Protein AF-A0A3B0MVR4-F1 (afdb_monomer)

Organism: NCBI:txid254356

Sequence (75 aa):
MFFYTDTADAPWTVVKSKDKKRARLECMKHFLSTLDYPDKDPEIARAPDPLIVGRARHMVLSGAELGHVMGASAG

Foldseek 3Di:
DQVVPQDPVDHDKAFACPPVVLSVQLVVLCVQLPDDDPPRDCVRNDHGDCVGIDTCVVVVPVDDDPPPPPPDPDD

InterPro domains:
  IPR022488 Polyphosphate kinase-2-related [PF03976] (1-41)
  IPR027417 P-loop containing nucleoside triphosphate hydrolase [G3DSA:3.40.50.300] (1-63)

Secondary structure (DSSP, 8-state):
-HHHH--SSSPPEEE--SSHHHHHHHHHHHHHHHS--TT--TTTSPPPPTTTEEEHHHHTTSSS-TTTSS-----

Solvent-accessible surface area (backbone atoms only — not comparable to full-atom values): 4774 Å² total; per-residue (Å²): 100,64,89,84,59,52,39,93,93,54,60,48,75,42,69,52,54,92,52,56,70,58,30,53,54,37,52,51,19,45,55,51,44,71,54,90,63,87,91,68,52,70,87,73,38,32,79,42,57,71,94,42,41,44,46,42,78,62,57,59,69,70,62,79,64,72,80,78,74,56,76,74,77,83,126

pLDDT: mean 83.15, std 19.54, range [33.81, 97.94]

Nearest PDB structures (foldseek):
  5llb-assembly1_A  TM=9.895E-01  e=1.340E-04  Francisella tularensis subsp. tularensis SCHU S4
  4yeg-assembly3_C  TM=9.281E-01  e=1.015E-04  Francisella tularensis
  5llf-assembly2_C  TM=9.843E-01  e=2.031E-04  Francisella tularensis subsp. tularensis SCHU S4
  4yeg-assembly1_A  TM=9.321E-01  e=2.031E-04  Francisella tularensis
  3czq-assembly1_A  TM=9.532E-01  e=3.956E-02  Sinorhizobium meliloti 1021

Mean predicted aligned error: 7.67 Å

Structure (mmCIF, N/CA/C/O backbone):
data_AF-A0A3B0MVR4-F1
#
_entry.id   AF-A0A3B0MVR4-F1
#
loop_
_atom_site.group_PDB
_atom_site.id
_atom_site.type_symbol
_atom_site.label_atom_id
_atom_site.label_alt_id
_atom_site.label_comp_id
_atom_site.label_asym_id
_atom_site.label_entity_id
_atom_site.label_seq_id
_atom_site.pdbx_PDB_ins_code
_atom_site.Cartn_x
_atom_site.Cartn_y
_atom_site.Cartn_z
_atom_site.occupancy
_atom_site.B_iso_or_equiv
_atom_site.auth_seq_id
_atom_site.auth_comp_id
_atom_site.auth_asym_id
_atom_site.auth_atom_id
_atom_site.pdbx_PDB_model_num
ATOM 1 N N . MET A 1 1 ? 14.928 2.350 -14.755 1.00 83.19 1 MET A N 1
ATOM 2 C CA . MET A 1 1 ? 14.395 1.297 -13.859 1.00 83.19 1 MET A CA 1
ATOM 3 C C . MET A 1 1 ? 12.894 1.108 -14.066 1.00 83.19 1 MET A C 1
ATOM 5 O O . MET A 1 1 ? 12.543 0.170 -14.762 1.00 83.19 1 MET A O 1
ATOM 9 N N . PHE A 1 2 ? 12.032 2.016 -13.583 1.00 85.12 2 PHE A N 1
ATOM 10 C CA . PHE A 1 2 ? 10.564 1.856 -13.631 1.00 85.12 2 PHE A CA 1
ATOM 11 C C . PHE A 1 2 ? 9.995 1.541 -15.018 1.00 85.12 2 PHE A C 1
ATOM 13 O O . PHE A 1 2 ? 9.145 0.673 -15.132 1.00 85.12 2 PHE A O 1
ATOM 20 N N . PHE A 1 3 ? 10.511 2.179 -16.071 1.00 82.25 3 PHE A N 1
ATOM 21 C CA . PHE A 1 3 ? 10.049 1.943 -17.443 1.00 82.25 3 PHE A CA 1
ATOM 22 C C . PHE A 1 3 ? 10.123 0.471 -17.884 1.00 82.25 3 PHE A C 1
ATOM 24 O O . PHE A 1 3 ? 9.271 0.013 -18.631 1.00 82.25 3 PHE A O 1
ATOM 31 N N . TYR A 1 4 ? 11.131 -0.270 -17.417 1.00 85.94 4 TYR A N 1
ATOM 32 C CA . TYR A 1 4 ? 11.372 -1.647 -17.852 1.00 85.94 4 TYR A CA 1
ATOM 33 C C . TYR A 1 4 ? 10.784 -2.693 -16.903 1.00 85.94 4 TYR A C 1
ATOM 35 O O . TYR A 1 4 ? 10.658 -3.849 -17.291 1.00 85.94 4 TYR A O 1
ATOM 43 N N . THR A 1 5 ? 10.472 -2.319 -15.658 1.00 89.56 5 THR A N 1
ATOM 44 C CA . THR A 1 5 ? 10.103 -3.280 -14.605 1.00 89.56 5 THR A CA 1
ATOM 45 C C . THR A 1 5 ? 8.773 -2.983 -13.908 1.00 89.56 5 THR A C 1
ATOM 47 O O . THR A 1 5 ? 8.361 -3.781 -13.074 1.00 89.56 5 THR A O 1
ATOM 50 N N . ASP A 1 6 ? 8.078 -1.884 -14.233 1.00 89.19 6 ASP A N 1
ATOM 51 C CA . ASP A 1 6 ? 6.685 -1.637 -13.819 1.00 89.19 6 ASP A CA 1
ATOM 52 C C . ASP A 1 6 ? 5.728 -2.388 -14.747 1.00 89.19 6 ASP A C 1
ATOM 54 O O . ASP A 1 6 ? 5.459 -1.960 -15.867 1.00 89.19 6 ASP A O 1
ATOM 58 N N . THR A 1 7 ? 5.238 -3.538 -14.284 1.00 91.06 7 THR A N 1
ATOM 59 C CA . THR A 1 7 ? 4.335 -4.413 -15.047 1.00 91.06 7 THR A CA 1
ATOM 60 C C . THR A 1 7 ? 2.982 -4.542 -14.352 1.00 91.06 7 THR A C 1
ATOM 62 O O . THR A 1 7 ? 2.834 -4.174 -13.190 1.00 91.06 7 THR A O 1
ATOM 65 N N . ALA A 1 8 ? 1.963 -5.045 -15.053 1.00 90.06 8 ALA A N 1
ATOM 66 C CA . ALA A 1 8 ? 0.647 -5.258 -14.448 1.00 90.06 8 ALA A CA 1
ATOM 67 C C . ALA A 1 8 ? 0.689 -6.297 -13.313 1.00 90.06 8 ALA A C 1
ATOM 69 O O . ALA A 1 8 ? 0.023 -6.102 -12.296 1.00 90.06 8 ALA A O 1
ATOM 70 N N . ASP A 1 9 ? 1.512 -7.336 -13.477 1.00 92.81 9 ASP A N 1
ATOM 71 C CA . ASP A 1 9 ? 1.645 -8.443 -12.525 1.00 92.81 9 ASP A CA 1
ATOM 72 C C . ASP A 1 9 ? 2.531 -8.077 -11.325 1.00 92.81 9 ASP A C 1
ATOM 74 O O . ASP A 1 9 ? 2.263 -8.490 -10.199 1.00 92.81 9 ASP A O 1
ATOM 78 N N . ALA A 1 10 ? 3.566 -7.259 -11.547 1.00 92.19 10 ALA A N 1
ATOM 79 C CA . ALA A 1 10 ? 4.476 -6.764 -10.513 1.00 92.19 10 ALA A CA 1
ATOM 80 C C . ALA A 1 10 ? 4.651 -5.239 -10.625 1.00 92.19 10 ALA A C 1
ATOM 82 O O . ALA A 1 10 ? 5.678 -4.749 -11.108 1.00 92.19 10 ALA A O 1
ATOM 83 N N . PRO A 1 11 ? 3.636 -4.465 -10.220 1.00 92.81 11 PRO A N 1
ATOM 84 C CA . PRO A 1 11 ? 3.651 -3.025 -10.396 1.00 92.81 11 PRO A CA 1
ATOM 85 C C . PRO A 1 11 ? 4.472 -2.314 -9.317 1.00 92.81 11 PRO A C 1
ATOM 87 O O . PRO A 1 11 ? 4.428 -2.664 -8.137 1.00 92.81 11 PRO A O 1
ATOM 90 N N . TRP A 1 12 ? 5.145 -1.232 -9.699 1.00 93.88 12 TRP A N 1
ATOM 91 C CA . TRP A 1 12 ? 5.889 -0.386 -8.773 1.00 93.88 12 TRP A CA 1
ATOM 92 C C . TRP A 1 12 ? 4.978 0.608 -8.051 1.00 93.88 12 TRP A C 1
ATOM 94 O O . TRP A 1 12 ? 4.290 1.439 -8.661 1.00 93.88 12 TRP A O 1
ATOM 104 N N . THR A 1 13 ? 5.058 0.577 -6.723 1.00 93.62 13 THR A N 1
ATOM 105 C CA . THR A 1 13 ? 4.462 1.576 -5.834 1.00 93.62 13 THR A CA 1
ATOM 106 C C . THR A 1 13 ? 5.550 2.508 -5.300 1.00 93.62 13 THR A C 1
ATOM 108 O O . THR A 1 13 ? 6.547 2.068 -4.733 1.00 93.62 13 THR A O 1
ATOM 111 N N . VAL A 1 14 ? 5.355 3.811 -5.479 1.00 94.31 14 VAL A N 1
ATOM 112 C CA . VAL A 1 14 ? 6.239 4.881 -5.009 1.00 94.31 14 VAL A CA 1
ATOM 113 C C . VAL A 1 14 ? 5.681 5.464 -3.715 1.00 94.31 14 VAL A C 1
ATOM 115 O O . VAL A 1 14 ? 4.478 5.701 -3.608 1.00 94.31 14 VAL A O 1
ATOM 118 N N . VAL A 1 15 ? 6.563 5.717 -2.74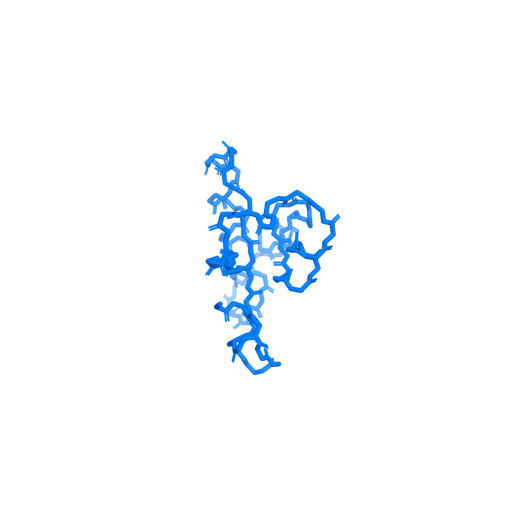2 1.00 94.88 15 VAL A N 1
ATOM 119 C CA . VAL A 1 15 ? 6.230 6.324 -1.445 1.00 94.88 15 VAL A CA 1
ATOM 120 C C . VAL A 1 15 ? 7.070 7.583 -1.241 1.00 94.88 15 VAL A C 1
ATOM 122 O O . VAL A 1 15 ? 8.292 7.509 -1.103 1.00 94.88 15 VAL A O 1
ATOM 125 N N . LYS A 1 16 ? 6.428 8.753 -1.179 1.00 92.56 16 LYS A N 1
ATOM 126 C CA . LYS A 1 16 ? 7.114 10.018 -0.877 1.00 92.56 16 LYS A CA 1
ATOM 127 C C . LYS A 1 16 ? 7.571 10.031 0.579 1.00 92.56 16 LYS A C 1
ATOM 129 O O . LYS A 1 16 ? 6.762 9.892 1.491 1.00 92.56 16 LYS A O 1
ATOM 134 N N . SER A 1 17 ? 8.866 10.242 0.803 1.00 94.38 17 SER A N 1
ATOM 135 C CA . SER A 1 17 ? 9.506 9.994 2.105 1.00 94.38 17 SER A CA 1
ATOM 136 C C . SER A 1 17 ? 10.046 11.233 2.828 1.00 94.38 17 SER A C 1
ATOM 138 O O . SER A 1 17 ? 10.721 11.093 3.850 1.00 94.38 17 SER A O 1
ATOM 140 N N . LYS A 1 18 ? 9.719 12.448 2.353 1.00 94.44 18 LYS A N 1
ATOM 141 C CA . LYS A 1 18 ? 10.128 13.711 3.002 1.00 94.44 18 LYS A CA 1
ATOM 142 C C . LYS A 1 18 ? 9.688 13.762 4.470 1.00 94.44 18 LYS A C 1
ATOM 144 O O . LYS A 1 18 ? 10.494 14.082 5.340 1.00 94.44 18 LYS A O 1
ATOM 149 N N . ASP A 1 19 ? 8.440 13.385 4.750 1.00 96.38 19 ASP A N 1
ATOM 150 C CA . ASP A 1 19 ? 7.994 13.058 6.106 1.00 96.38 19 ASP A CA 1
ATOM 151 C C . ASP A 1 19 ? 8.150 11.552 6.336 1.00 96.38 19 ASP A C 1
ATOM 153 O O . ASP A 1 19 ? 7.314 10.743 5.928 1.00 96.38 19 ASP A O 1
ATOM 157 N N . LYS A 1 20 ? 9.236 11.172 7.014 1.00 97.06 20 LYS A N 1
ATOM 158 C CA . LYS A 1 20 ? 9.571 9.765 7.266 1.00 97.06 20 LYS A CA 1
ATOM 159 C C . LYS A 1 20 ? 8.527 9.045 8.120 1.00 97.06 20 LYS A C 1
ATOM 161 O O . LYS A 1 20 ? 8.322 7.849 7.924 1.00 97.06 20 LYS A O 1
ATOM 166 N N . LYS A 1 21 ? 7.899 9.727 9.088 1.00 97.62 21 LYS A N 1
ATOM 167 C CA . LYS A 1 21 ? 6.909 9.091 9.973 1.00 97.62 21 LYS A CA 1
ATOM 168 C C . LYS A 1 21 ? 5.657 8.762 9.175 1.00 97.62 21 LYS A C 1
ATOM 170 O O . LYS A 1 21 ? 5.200 7.620 9.203 1.00 97.62 21 LYS A O 1
ATOM 175 N N . ARG A 1 22 ? 5.164 9.734 8.408 1.00 97.06 22 ARG A N 1
ATOM 176 C CA . ARG A 1 22 ? 3.989 9.547 7.558 1.00 97.06 22 ARG A CA 1
ATOM 177 C C . ARG A 1 22 ? 4.253 8.517 6.459 1.00 97.06 22 ARG A C 1
ATOM 179 O O . ARG A 1 22 ? 3.450 7.611 6.293 1.00 97.06 22 ARG A O 1
ATOM 186 N N . ALA A 1 23 ? 5.415 8.556 5.809 1.00 97.12 23 ALA A N 1
ATOM 187 C CA . ALA A 1 23 ? 5.788 7.587 4.775 1.00 97.12 23 ALA A CA 1
ATOM 188 C C . ALA A 1 23 ? 5.767 6.130 5.262 1.00 97.12 23 ALA A C 1
ATOM 190 O O . ALA A 1 23 ? 5.277 5.251 4.558 1.00 97.12 23 ALA A O 1
ATOM 191 N N . ARG A 1 24 ? 6.258 5.864 6.480 1.00 97.94 24 ARG A N 1
ATOM 192 C CA . ARG A 1 24 ? 6.224 4.516 7.073 1.00 97.94 24 ARG A CA 1
ATOM 193 C C . ARG A 1 24 ? 4.794 4.032 7.295 1.00 97.94 24 ARG A C 1
ATOM 195 O O . ARG A 1 24 ? 4.475 2.907 6.927 1.00 97.94 24 ARG A O 1
ATOM 202 N N . LEU A 1 25 ? 3.942 4.883 7.872 1.00 97.44 25 LEU A N 1
ATOM 203 C CA . LEU A 1 25 ? 2.538 4.547 8.120 1.00 97.44 25 LEU A CA 1
ATOM 204 C C . LEU A 1 25 ? 1.780 4.299 6.812 1.00 97.44 25 LEU A C 1
ATOM 206 O O . LEU A 1 25 ? 1.076 3.301 6.700 1.00 97.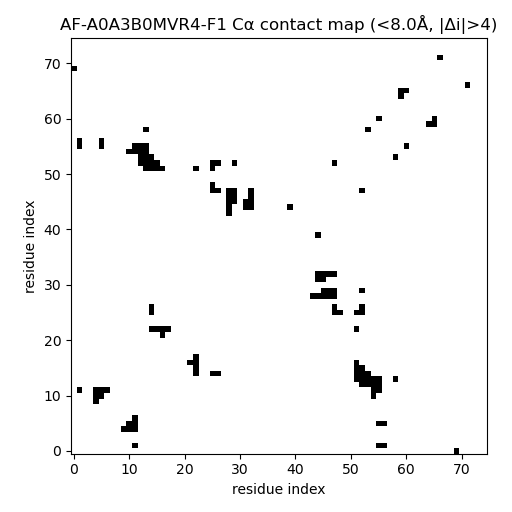44 25 LEU A O 1
ATOM 210 N N . GLU A 1 26 ? 1.953 5.164 5.814 1.00 97.56 26 GLU A N 1
ATOM 211 C CA . GLU A 1 26 ? 1.272 5.012 4.525 1.00 97.56 26 GLU A CA 1
ATOM 212 C C . GLU A 1 26 ? 1.782 3.798 3.731 1.00 97.56 26 GLU A C 1
ATOM 214 O O . GLU A 1 26 ? 0.991 3.111 3.090 1.00 97.56 26 GLU A O 1
ATOM 219 N N . CYS A 1 27 ? 3.072 3.463 3.836 1.00 97.06 27 CYS A N 1
ATOM 220 C CA . CYS A 1 27 ? 3.618 2.228 3.269 1.00 97.06 27 CYS A CA 1
ATOM 221 C C . CYS A 1 27 ? 2.951 0.981 3.878 1.00 97.06 27 CYS A C 1
ATOM 223 O O . CYS A 1 27 ? 2.474 0.115 3.146 1.00 97.06 27 CYS A O 1
ATOM 225 N N . MET A 1 28 ? 2.839 0.915 5.211 1.00 97.06 28 MET A N 1
ATOM 226 C CA . MET A 1 28 ? 2.162 -0.204 5.880 1.00 97.06 28 MET A CA 1
ATOM 227 C C . MET A 1 28 ? 0.681 -0.286 5.497 1.00 97.06 28 MET A C 1
ATOM 229 O O . MET A 1 28 ? 0.194 -1.371 5.196 1.00 97.06 28 MET A O 1
ATOM 233 N N . LYS A 1 29 ? -0.029 0.847 5.426 1.00 96.56 29 LYS A N 1
ATOM 234 C CA . LYS A 1 29 ? -1.429 0.882 4.970 1.00 96.56 29 LYS A CA 1
ATOM 235 C C . LYS A 1 29 ? -1.601 0.370 3.545 1.00 96.56 29 LYS A C 1
ATOM 237 O O . LYS A 1 29 ? -2.550 -0.360 3.279 1.00 96.56 29 LYS A O 1
ATOM 242 N N . HIS A 1 30 ? -0.694 0.709 2.627 1.00 96.06 30 H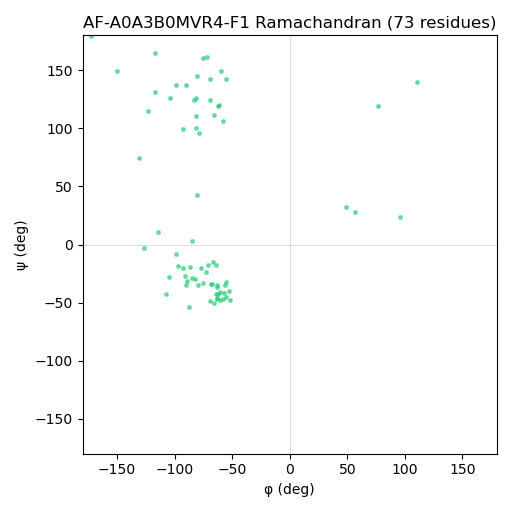IS A N 1
ATOM 243 C CA . HIS A 1 30 ? -0.732 0.176 1.264 1.00 96.06 30 HIS A CA 1
ATOM 244 C C . HIS A 1 30 ? -0.678 -1.355 1.253 1.00 96.06 30 HIS A C 1
ATOM 246 O O . HIS A 1 30 ? -1.490 -2.003 0.598 1.00 96.06 30 HIS A O 1
ATOM 252 N N . PHE A 1 31 ? 0.240 -1.933 2.025 1.00 94.88 31 PHE A N 1
ATOM 253 C CA . PHE A 1 31 ? 0.376 -3.381 2.120 1.00 94.88 31 PHE A CA 1
ATOM 254 C C . PHE A 1 31 ? -0.856 -4.032 2.768 1.00 94.88 31 PHE A C 1
ATOM 256 O O . PHE A 1 31 ? -1.462 -4.931 2.195 1.00 94.88 31 PHE A O 1
ATOM 263 N N . LEU A 1 32 ? -1.290 -3.528 3.926 1.00 96.69 32 LEU A N 1
ATOM 264 C CA . LEU A 1 32 ? -2.412 -4.104 4.676 1.00 96.69 32 LEU A CA 1
ATOM 265 C C . LEU A 1 32 ? -3.764 -3.944 3.959 1.00 96.69 32 LEU A C 1
ATOM 267 O O . LEU A 1 32 ? -4.614 -4.824 4.032 1.00 96.69 32 LEU A O 1
ATOM 271 N N . SER A 1 33 ? -3.984 -2.848 3.233 1.00 96.06 33 SER A N 1
ATOM 272 C CA . SER A 1 33 ? -5.252 -2.644 2.514 1.00 96.06 33 SER A CA 1
ATOM 273 C C . SER A 1 33 ? -5.410 -3.542 1.283 1.00 96.06 33 SER A C 1
ATOM 275 O O . SER A 1 33 ? -6.537 -3.809 0.873 1.00 96.06 33 SER A O 1
ATOM 277 N N . THR A 1 34 ? -4.307 -4.019 0.695 1.00 94.31 34 THR A N 1
ATOM 278 C CA . THR A 1 34 ? -4.322 -4.764 -0.578 1.00 94.3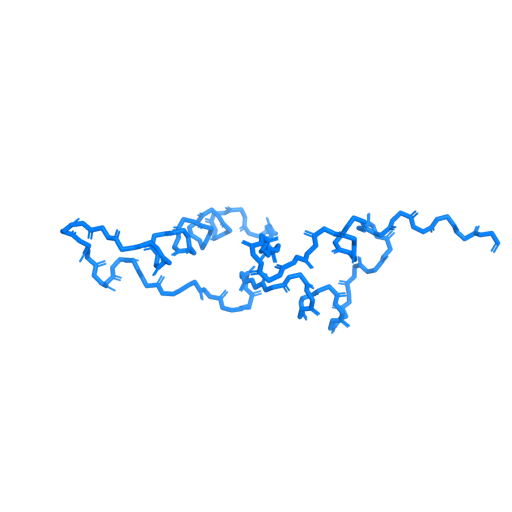1 34 THR A CA 1
ATOM 279 C C . THR A 1 34 ? -4.441 -6.275 -0.416 1.00 94.31 34 THR A C 1
ATOM 281 O O . THR A 1 34 ? -4.961 -6.934 -1.312 1.00 94.31 34 THR A O 1
ATOM 284 N N . LEU A 1 35 ? -3.990 -6.832 0.708 1.00 94.12 35 LEU A N 1
ATOM 285 C CA . LEU A 1 35 ? -4.053 -8.270 0.975 1.00 94.12 35 LEU A CA 1
ATOM 286 C C . LEU A 1 35 ? -5.348 -8.644 1.676 1.00 94.12 35 LEU A C 1
ATOM 288 O O . LEU A 1 35 ? -5.740 -7.961 2.614 1.00 94.12 35 LEU A O 1
ATOM 292 N N . ASP A 1 36 ? -5.984 -9.742 1.283 1.00 95.00 36 ASP A N 1
ATOM 293 C CA . ASP A 1 36 ? -7.082 -10.327 2.052 1.00 95.00 36 ASP A CA 1
ATOM 294 C C . ASP A 1 36 ? -6.525 -11.216 3.173 1.00 95.00 36 ASP A C 1
ATOM 296 O O . ASP A 1 36 ? -5.695 -12.089 2.917 1.00 95.00 36 ASP A O 1
ATOM 300 N N . TYR A 1 37 ? -6.918 -10.951 4.420 1.00 96.56 37 TYR A N 1
ATOM 301 C CA . TYR A 1 37 ? -6.431 -11.688 5.587 1.00 96.56 37 TYR A CA 1
ATOM 302 C C . TYR A 1 37 ? -7.491 -11.744 6.704 1.00 96.56 37 TYR A C 1
ATOM 304 O O . TYR A 1 37 ? -8.282 -10.802 6.827 1.00 96.56 37 TYR A O 1
ATOM 312 N N . PRO A 1 38 ? -7.521 -12.821 7.521 1.00 97.31 38 PRO A N 1
ATOM 313 C CA . PRO A 1 38 ? -8.474 -12.962 8.625 1.00 97.31 38 PRO A CA 1
ATOM 314 C C . PRO A 1 38 ? -8.347 -11.845 9.664 1.00 97.31 38 PRO A C 1
ATOM 316 O O . PRO A 1 38 ? -7.252 -11.336 9.893 1.00 97.31 38 PRO A O 1
ATOM 319 N N . ASP A 1 39 ? -9.459 -11.484 10.307 1.00 96.62 39 ASP A N 1
ATOM 320 C CA . ASP A 1 39 ? -9.511 -10.470 11.373 1.00 96.62 39 ASP A CA 1
ATOM 321 C C . ASP A 1 39 ? -8.966 -9.087 10.960 1.00 96.62 39 ASP A C 1
ATOM 323 O O . ASP A 1 39 ? -8.483 -8.305 11.783 1.00 96.62 39 ASP A O 1
ATOM 327 N N . LYS A 1 40 ? -9.044 -8.757 9.663 1.0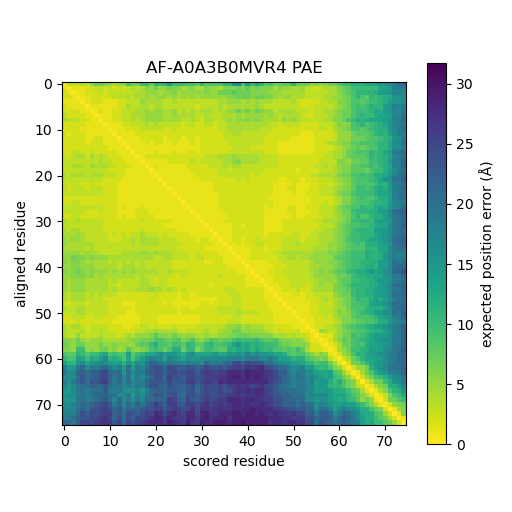0 96.50 40 LYS A N 1
ATOM 328 C CA . LYS A 1 40 ? -8.716 -7.422 9.158 1.00 96.50 40 LYS A CA 1
ATOM 329 C C . LYS A 1 40 ? -9.6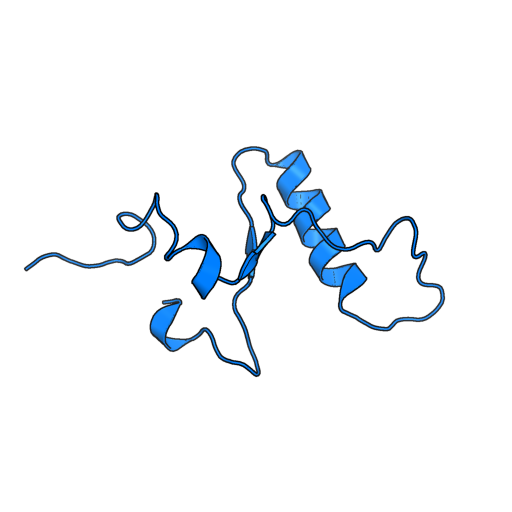42 -6.378 9.777 1.00 96.50 40 LYS A C 1
ATOM 331 O O . LYS A 1 40 ? -10.843 -6.378 9.525 1.00 96.50 40 LYS A O 1
ATOM 336 N N . ASP 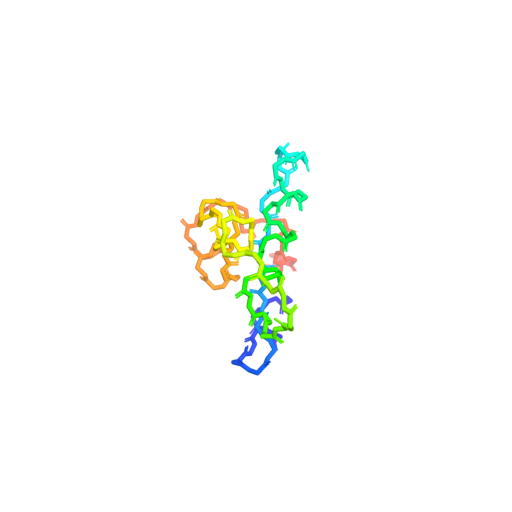A 1 41 ? -9.044 -5.425 10.482 1.00 96.56 41 ASP A N 1
ATOM 337 C CA . ASP A 1 41 ? -9.717 -4.210 10.930 1.00 96.56 41 ASP A CA 1
ATOM 338 C C . ASP A 1 41 ? -9.768 -3.167 9.786 1.00 96.56 41 ASP A C 1
ATOM 340 O O . ASP A 1 41 ? -8.720 -2.620 9.408 1.00 96.56 41 ASP A O 1
ATOM 344 N N . PRO A 1 42 ? -10.955 -2.867 9.217 1.00 93.44 42 PRO A N 1
ATOM 345 C CA . PRO A 1 42 ? -11.099 -1.914 8.118 1.00 93.44 42 PRO A CA 1
ATOM 346 C C . PRO A 1 42 ? -10.889 -0.449 8.536 1.00 93.44 42 PRO A C 1
ATOM 348 O O . PRO A 1 42 ? -10.640 0.393 7.670 1.00 93.44 42 PRO A O 1
ATOM 351 N N . GLU A 1 43 ? -10.948 -0.117 9.829 1.00 94.81 43 GLU A N 1
ATOM 352 C CA . GLU A 1 43 ? -10.675 1.240 10.319 1.00 94.81 43 GLU A CA 1
ATOM 353 C C . GLU A 1 43 ? -9.164 1.541 10.303 1.00 94.81 43 GLU A C 1
ATOM 355 O O . GLU A 1 43 ? -8.722 2.668 10.021 1.00 94.81 43 GLU A O 1
ATOM 360 N N . ILE A 1 44 ? -8.347 0.508 10.538 1.00 93.69 44 ILE A N 1
ATOM 361 C CA . ILE A 1 44 ? -6.883 0.588 10.522 1.00 93.69 44 ILE A CA 1
ATOM 362 C C . ILE A 1 44 ? -6.331 0.355 9.111 1.00 93.69 44 ILE A C 1
ATOM 364 O O . ILE A 1 44 ? -5.579 1.194 8.600 1.00 93.69 44 ILE A O 1
ATOM 368 N N . ALA A 1 45 ? -6.705 -0.754 8.464 1.00 95.31 45 ALA A N 1
ATOM 369 C CA . ALA A 1 45 ? -6.185 -1.210 7.169 1.00 95.31 45 ALA A CA 1
ATOM 370 C C . ALA A 1 45 ? -6.835 -0.496 5.969 1.00 95.31 45 ALA A C 1
ATOM 372 O O . ALA A 1 45 ? -7.173 -1.101 4.950 1.00 95.31 45 ALA A O 1
ATOM 373 N N . ARG A 1 46 ? -7.011 0.820 6.089 1.00 95.25 46 ARG A N 1
ATOM 374 C CA . ARG A 1 46 ? -7.573 1.673 5.041 1.00 95.25 46 ARG A CA 1
ATOM 375 C C . ARG A 1 46 ? -6.577 1.938 3.914 1.00 95.25 46 ARG A C 1
ATOM 377 O O . ARG A 1 46 ? -5.363 1.840 4.102 1.00 95.25 46 ARG A O 1
ATOM 384 N N . ALA A 1 47 ? -7.101 2.354 2.762 1.00 95.50 47 ALA A N 1
ATOM 385 C CA . ALA A 1 47 ? -6.281 2.794 1.639 1.00 95.50 47 ALA A CA 1
ATOM 386 C C . ALA A 1 47 ? -5.310 3.922 2.061 1.00 95.50 47 ALA A C 1
ATOM 388 O O . ALA A 1 47 ? -5.678 4.781 2.875 1.00 95.50 47 ALA A O 1
ATOM 389 N N . PRO A 1 48 ? -4.073 3.926 1.533 1.00 96.38 48 PRO A N 1
ATOM 390 C CA . PRO A 1 48 ? -3.095 4.955 1.851 1.00 96.38 48 PRO A CA 1
ATOM 391 C C . PRO A 1 48 ? -3.461 6.294 1.201 1.00 96.38 48 PRO A C 1
ATOM 393 O O . PRO A 1 48 ? -4.210 6.357 0.226 1.00 96.38 48 PRO A O 1
ATOM 396 N N . ASP A 1 49 ? -2.884 7.372 1.719 1.00 95.38 49 ASP A N 1
ATOM 397 C CA . ASP A 1 49 ? -3.021 8.712 1.159 1.00 95.38 49 ASP A CA 1
ATOM 398 C C . ASP A 1 49 ? -2.435 8.780 -0.271 1.00 95.38 49 ASP A C 1
ATOM 400 O O . ASP A 1 49 ? -1.220 8.589 -0.442 1.00 95.38 49 ASP A O 1
ATOM 404 N N . PRO A 1 50 ? -3.248 9.104 -1.298 1.00 93.19 50 PRO A N 1
ATOM 405 C CA . PRO A 1 50 ? -2.812 9.124 -2.695 1.00 93.19 50 PRO A CA 1
ATOM 406 C C . PRO A 1 50 ? -1.777 10.216 -3.005 1.00 93.19 50 PRO A C 1
ATOM 408 O O . PRO A 1 50 ? -1.121 10.165 -4.044 1.00 93.19 50 PRO A O 1
ATOM 411 N N . LEU A 1 51 ? -1.590 11.208 -2.125 1.00 91.94 51 LEU A N 1
ATOM 412 C CA . LEU A 1 51 ? -0.535 12.214 -2.276 1.00 91.94 51 LEU A CA 1
ATOM 413 C C . LEU A 1 51 ? 0.846 11.682 -1.878 1.00 91.94 51 LEU A C 1
ATOM 415 O O . LEU A 1 51 ? 1.857 12.262 -2.295 1.00 91.94 51 LEU A O 1
ATOM 419 N N . ILE A 1 52 ? 0.888 10.602 -1.089 1.00 93.56 52 ILE A N 1
ATOM 420 C CA . ILE A 1 52 ? 2.106 9.993 -0.537 1.00 93.56 52 ILE A CA 1
ATOM 421 C C . ILE A 1 52 ? 2.431 8.673 -1.220 1.00 93.56 52 ILE A C 1
ATOM 423 O O . ILE A 1 52 ? 3.601 8.448 -1.524 1.00 93.56 52 ILE A O 1
ATOM 427 N N . VAL A 1 53 ? 1.427 7.828 -1.459 1.00 95.38 53 VAL A N 1
ATOM 428 C CA . VAL A 1 53 ? 1.593 6.500 -2.058 1.00 95.38 53 VAL A CA 1
ATOM 429 C C . VAL A 1 53 ? 0.857 6.422 -3.386 1.00 95.38 53 VAL A C 1
ATOM 431 O O . VAL A 1 53 ? -0.320 6.763 -3.473 1.00 95.38 53 VAL A O 1
ATOM 434 N N . GLY A 1 54 ? 1.525 5.936 -4.429 1.00 92.56 54 GLY A N 1
ATOM 435 C CA . GLY A 1 54 ? 0.884 5.731 -5.725 1.00 92.56 54 GLY A CA 1
ATOM 436 C C . GLY A 1 54 ? 1.756 5.011 -6.738 1.00 92.56 54 GLY A C 1
ATOM 437 O O . GLY A 1 54 ? 2.885 4.621 -6.459 1.00 92.56 54 GLY A O 1
ATOM 438 N N . ARG A 1 55 ? 1.209 4.799 -7.936 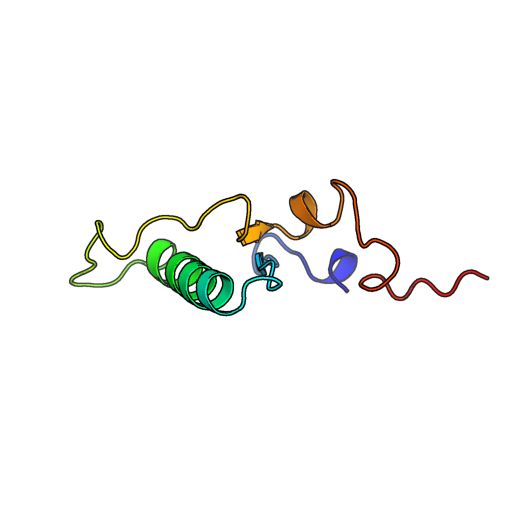1.00 89.88 55 ARG A N 1
ATOM 439 C CA . ARG A 1 55 ? 1.901 4.086 -9.017 1.00 89.88 55 ARG A CA 1
ATOM 440 C C . ARG A 1 55 ? 3.069 4.901 -9.559 1.00 89.88 55 ARG A C 1
ATOM 442 O O . ARG A 1 55 ? 2.920 6.106 -9.781 1.00 89.88 55 ARG A O 1
ATOM 449 N N . ALA A 1 56 ? 4.165 4.223 -9.894 1.00 84.12 56 ALA A N 1
ATOM 450 C CA . ALA A 1 56 ? 5.317 4.845 -10.545 1.00 84.12 56 ALA A CA 1
ATOM 451 C C . ALA A 1 56 ? 4.914 5.633 -11.801 1.00 84.12 56 ALA A C 1
ATOM 453 O O . ALA A 1 56 ? 5.233 6.816 -11.905 1.00 84.12 56 ALA A O 1
ATOM 454 N N . ARG A 1 57 ? 4.102 5.041 -12.689 1.00 78.06 57 ARG A N 1
ATOM 455 C CA . ARG A 1 57 ? 3.583 5.729 -13.886 1.00 78.06 57 ARG A CA 1
ATOM 456 C C . ARG A 1 57 ? 2.833 7.038 -13.611 1.00 78.06 57 ARG A C 1
ATOM 458 O O . ARG A 1 57 ? 2.880 7.935 -14.435 1.00 78.06 57 ARG A O 1
ATOM 465 N N . HIS A 1 58 ? 2.132 7.173 -12.486 1.00 74.81 58 HIS A N 1
ATOM 466 C CA . HIS A 1 58 ? 1.355 8.384 -12.202 1.00 74.81 58 HIS A CA 1
ATOM 467 C C . HIS A 1 58 ? 2.186 9.422 -11.452 1.00 74.81 58 HIS A C 1
ATOM 469 O O . HIS A 1 58 ? 2.012 10.607 -11.685 1.00 74.81 58 HIS A O 1
ATOM 475 N N . MET A 1 59 ? 3.087 8.989 -10.568 1.00 70.81 59 MET A N 1
ATOM 476 C CA . MET A 1 59 ? 3.846 9.898 -9.705 1.00 70.81 59 MET A CA 1
ATOM 477 C C . MET A 1 59 ? 5.158 10.381 -10.322 1.00 70.81 59 MET A C 1
ATOM 479 O O . MET A 1 59 ? 5.582 11.492 -10.031 1.00 70.81 59 MET A O 1
ATOM 483 N N . VAL A 1 60 ? 5.802 9.567 -11.162 1.00 65.56 60 VAL A N 1
ATOM 484 C CA . VAL A 1 60 ? 7.084 9.920 -11.795 1.00 65.56 60 VAL A CA 1
ATOM 485 C C . VAL A 1 60 ? 6.863 10.739 -13.072 1.00 65.56 60 VAL A C 1
ATOM 487 O O . VAL A 1 60 ? 7.690 11.580 -13.412 1.00 65.56 60 VAL A O 1
ATOM 490 N N . LEU A 1 61 ? 5.731 10.545 -13.761 1.00 58.12 61 LEU A N 1
ATOM 491 C CA . LEU A 1 61 ? 5.409 11.268 -14.998 1.00 58.12 61 LEU A CA 1
ATOM 492 C C . LEU A 1 61 ? 4.709 12.620 -14.755 1.00 58.12 61 LEU A C 1
ATOM 494 O O . LEU A 1 61 ? 4.735 13.468 -15.641 1.00 58.12 61 LEU A O 1
ATOM 498 N N . SER A 1 62 ? 4.111 12.860 -13.577 1.00 52.62 62 SER A N 1
ATOM 499 C CA . SER A 1 62 ? 3.292 14.060 -13.311 1.00 52.62 62 SER A CA 1
ATOM 500 C C . SER A 1 62 ? 4.064 15.312 -12.866 1.00 52.62 62 SER A C 1
ATOM 502 O O . SER A 1 62 ? 3.442 16.330 -12.577 1.00 52.62 62 SER A O 1
ATOM 504 N N . GLY A 1 63 ? 5.397 15.274 -12.813 1.00 52.19 63 GLY A N 1
ATOM 505 C CA . GLY A 1 63 ? 6.226 16.459 -12.573 1.00 52.19 63 GLY A CA 1
ATOM 506 C C . GLY A 1 63 ? 6.941 16.485 -11.218 1.00 52.19 63 GLY A C 1
ATOM 507 O O . GLY A 1 63 ? 6.367 16.164 -10.180 1.00 52.19 63 GLY A O 1
ATOM 508 N N . ALA A 1 64 ? 8.193 16.952 -11.286 1.00 46.56 64 ALA A N 1
ATOM 509 C CA . ALA A 1 64 ? 9.241 17.010 -10.261 1.00 46.56 64 ALA A CA 1
ATOM 510 C C . ALA A 1 64 ? 9.943 15.663 -9.975 1.00 46.56 64 ALA A C 1
ATOM 512 O O . ALA A 1 64 ? 9.331 14.714 -9.514 1.00 46.56 64 ALA A O 1
ATOM 513 N N . GLU A 1 65 ? 11.263 15.631 -10.205 1.00 48.81 65 GLU A N 1
ATOM 514 C CA . GLU A 1 65 ? 12.216 14.521 -9.959 1.00 48.81 65 GLU A CA 1
ATOM 515 C C . GLU A 1 65 ? 12.558 13.571 -11.128 1.00 48.81 65 GLU A C 1
ATOM 517 O O . GLU A 1 65 ? 13.106 12.487 -10.931 1.00 48.81 65 GLU A O 1
ATOM 522 N N . LEU A 1 66 ? 12.397 14.029 -12.373 1.00 47.00 66 LEU A N 1
ATOM 523 C CA . LEU A 1 66 ? 12.951 13.345 -13.557 1.00 47.00 66 LEU A CA 1
ATOM 524 C C . LEU A 1 66 ? 14.496 13.292 -13.596 1.00 47.00 66 LEU A C 1
ATOM 526 O O . LEU A 1 66 ? 15.052 12.465 -14.312 1.00 47.00 66 LEU A O 1
ATOM 530 N N . GLY A 1 67 ? 15.204 14.124 -12.821 1.00 46.03 67 GLY A N 1
ATOM 531 C CA . GLY A 1 67 ? 16.672 14.194 -12.863 1.00 46.03 67 GLY A CA 1
ATOM 532 C C . GLY A 1 67 ? 17.409 13.122 -12.051 1.00 46.03 67 GLY A C 1
ATOM 533 O O . GLY A 1 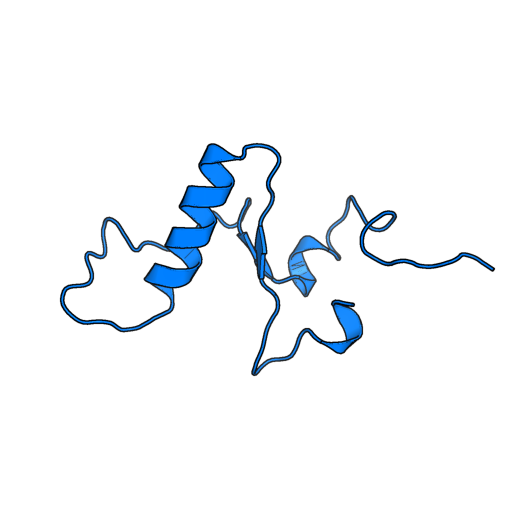67 ? 18.508 12.734 -12.426 1.00 46.03 67 GLY A O 1
ATOM 534 N N . HIS A 1 68 ? 16.827 12.626 -10.953 1.00 47.03 68 HIS A N 1
ATOM 535 C CA . HIS A 1 68 ? 17.564 11.776 -10.003 1.00 47.03 68 HIS A CA 1
ATOM 536 C C . HIS A 1 68 ? 17.206 10.288 -10.105 1.00 47.03 68 HIS A C 1
ATOM 538 O O . HIS A 1 68 ? 18.036 9.434 -9.812 1.00 47.03 68 HIS A O 1
ATOM 544 N N . VAL A 1 69 ? 15.983 9.961 -10.540 1.00 49.94 69 VAL A N 1
ATOM 545 C CA . VAL A 1 69 ? 15.490 8.571 -10.548 1.00 49.94 69 VAL A CA 1
ATOM 546 C C . VAL A 1 69 ? 15.742 7.841 -11.873 1.00 49.94 69 VAL A C 1
ATOM 548 O O . VAL A 1 69 ? 15.729 6.610 -11.910 1.00 49.94 69 VAL A O 1
ATOM 551 N N . MET A 1 70 ? 15.975 8.578 -12.967 1.00 52.62 70 MET A N 1
ATOM 552 C CA . MET A 1 70 ? 16.022 7.996 -14.314 1.00 52.62 70 MET A CA 1
ATOM 553 C C . MET A 1 70 ? 17.416 7.702 -14.861 1.00 52.62 70 MET A C 1
ATOM 555 O O . MET A 1 70 ? 17.483 7.026 -15.883 1.00 52.62 70 MET A O 1
ATOM 559 N N . GLY A 1 71 ? 18.507 8.123 -14.209 1.00 42.44 71 GLY A N 1
ATOM 560 C CA . GLY A 1 71 ? 19.867 7.780 -14.657 1.00 42.44 71 GLY A CA 1
ATOM 561 C C . GLY A 1 71 ? 20.100 8.033 -16.153 1.00 42.44 71 GLY A C 1
ATOM 562 O O . GLY A 1 71 ? 20.814 7.273 -16.799 1.00 42.44 71 GLY A O 1
ATOM 563 N N . ALA A 1 72 ? 19.446 9.048 -16.724 1.00 42.69 72 ALA A N 1
ATOM 564 C CA . ALA A 1 72 ? 19.652 9.422 -18.110 1.00 42.69 72 ALA A CA 1
ATOM 565 C C . ALA A 1 72 ? 20.949 10.230 -18.164 1.00 42.69 72 ALA A C 1
ATOM 567 O O . ALA A 1 72 ? 20.963 11.426 -17.878 1.00 42.69 72 ALA A O 1
ATOM 568 N N . SER A 1 73 ? 22.053 9.553 -18.480 1.00 38.44 73 SER A N 1
ATOM 569 C CA . SER A 1 73 ? 23.237 10.214 -19.012 1.00 38.44 73 SER A CA 1
ATOM 570 C C . SER A 1 73 ? 22.817 10.939 -20.290 1.00 38.44 73 SER A C 1
ATOM 572 O O . SER A 1 73 ? 22.527 10.294 -21.299 1.00 38.44 73 SER A O 1
ATOM 574 N N . ALA A 1 74 ? 22.723 12.264 -20.224 1.00 36.59 74 ALA A N 1
ATOM 575 C CA . ALA A 1 74 ? 22.634 13.093 -21.412 1.00 36.59 74 ALA A CA 1
ATOM 576 C C . ALA A 1 74 ? 23.964 12.956 -22.167 1.00 36.59 74 ALA A C 1
ATOM 578 O O . ALA A 1 74 ? 25.012 13.343 -21.645 1.00 36.59 74 ALA A O 1
ATOM 579 N N . GLY A 1 75 ? 23.907 12.313 -23.332 1.00 33.81 75 GLY A N 1
ATOM 580 C CA . GLY A 1 75 ? 24.895 12.469 -24.398 1.00 33.81 75 GLY A CA 1
ATOM 581 C C . GLY A 1 75 ? 24.493 13.607 -25.321 1.00 33.81 75 GLY A C 1
ATOM 582 O O . GLY A 1 75 ? 23.291 13.965 -25.311 1.00 33.81 75 GLY A O 1
#

Radius of gyration: 14.67 Å; Cα contacts (8 Å, |Δi|>4): 68; chains: 1; bounding box: 36×30×36 Å